Protein AF-A0A094EHD7-F1 (afdb_monomer_lite)

Radius of gyration: 23.17 Å; chains: 1; bounding box: 57×28×44 Å

Secondary structure (DSSP, 8-state):
---HHHHHHHTT-GGGHHHHHHTT--SHHHHHT--HHHHS-----------SS--------TTHHHHHHT--

Sequence (72 aa):
MEKLAGILGSLGLSEYFGDFIVAGFWTWDDLLDITEAELAPSSTEDEYDRPTTPPNLPKIDINAHRRFQNKH

Foldseek 3Di:
DDFPCVVCVVVVNNVCPVVCVVVVNGGPVSVVPCDVVNVDPPCPDPDCPDPVDPPPPPPPPPCPVVVVVPPD

pLDDT: mean 70.14, std 14.72, range [47.41, 92.75]

Structure (mmCIF, N/CA/C/O backbone):
data_AF-A0A094EHD7-F1
#
_entry.id   AF-A0A094EHD7-F1
#
loop_
_atom_site.group_PDB
_atom_site.id
_atom_site.type_symbol
_atom_site.label_atom_id
_atom_site.label_alt_id
_atom_site.label_comp_id
_atom_site.label_asym_id
_atom_site.label_entity_id
_atom_site.label_seq_id
_atom_site.pdbx_PDB_ins_code
_atom_site.Cartn_x
_atom_site.Cartn_y
_atom_site.Cartn_z
_atom_site.occupancy
_atom_site.B_iso_or_equiv
_atom_site.auth_seq_id
_atom_site.auth_comp_id
_atom_site.auth_asym_id
_atom_site.auth_atom_id
_atom_site.pdbx_PDB_model_num
ATOM 1 N N . MET A 1 1 ? -15.793 -9.383 0.425 1.00 57.41 1 MET A N 1
ATOM 2 C CA . MET A 1 1 ? -14.996 -8.232 -0.035 1.00 57.41 1 MET A CA 1
ATOM 3 C C . MET A 1 1 ? -14.721 -7.334 1.157 1.00 57.41 1 MET A C 1
ATOM 5 O O . MET A 1 1 ? -15.595 -6.565 1.551 1.00 57.41 1 MET A O 1
ATOM 9 N N . GLU A 1 2 ? -13.563 -7.491 1.791 1.00 66.06 2 GLU A N 1
ATOM 10 C CA . GLU A 1 2 ? -13.098 -6.539 2.805 1.00 66.06 2 GLU A CA 1
ATOM 11 C C . GLU A 1 2 ? -12.519 -5.300 2.108 1.00 66.06 2 GLU A C 1
ATOM 13 O O . GLU A 1 2 ? -11.920 -5.395 1.040 1.00 66.06 2 GLU A O 1
ATOM 18 N N . LYS A 1 3 ? -12.742 -4.110 2.673 1.00 80.50 3 LYS A N 1
ATOM 19 C CA . LYS A 1 3 ? -12.214 -2.864 2.100 1.00 80.50 3 LYS A CA 1
ATOM 20 C C . LYS A 1 3 ? -10.738 -2.722 2.471 1.00 80.50 3 LYS A C 1
ATOM 22 O O . LYS A 1 3 ? -10.418 -2.804 3.654 1.00 80.50 3 LYS A O 1
ATOM 27 N N . LEU A 1 4 ? -9.885 -2.399 1.494 1.00 84.88 4 LEU A N 1
ATOM 28 C CA . LEU A 1 4 ? -8.442 -2.160 1.671 1.00 84.88 4 LEU A CA 1
ATOM 29 C C . LEU A 1 4 ? -8.138 -1.230 2.862 1.00 84.88 4 LEU A C 1
ATOM 31 O O . LEU A 1 4 ? -7.325 -1.559 3.718 1.00 84.88 4 LEU A O 1
ATOM 35 N N . ALA A 1 5 ? -8.873 -0.121 2.988 1.00 85.81 5 ALA A N 1
ATOM 36 C CA . ALA A 1 5 ? -8.743 0.810 4.114 1.00 85.81 5 ALA A CA 1
ATOM 37 C C . ALA A 1 5 ? -9.028 0.171 5.490 1.00 85.81 5 ALA A C 1
ATOM 39 O O . ALA A 1 5 ? -8.406 0.536 6.485 1.00 85.81 5 ALA A O 1
ATOM 40 N N . GLY A 1 6 ? -9.963 -0.782 5.556 1.00 88.75 6 GLY A N 1
ATOM 41 C CA . GLY A 1 6 ? -10.280 -1.512 6.784 1.00 88.75 6 GLY A CA 1
ATOM 42 C C . GLY A 1 6 ? -9.163 -2.475 7.185 1.00 88.75 6 GLY A C 1
ATOM 43 O O . GLY A 1 6 ? -8.782 -2.514 8.353 1.00 88.75 6 GLY A O 1
ATOM 44 N N . ILE A 1 7 ? -8.588 -3.183 6.210 1.00 87.75 7 ILE A N 1
ATOM 45 C CA . ILE A 1 7 ? -7.456 -4.091 6.434 1.00 87.75 7 ILE A CA 1
ATOM 46 C C . ILE A 1 7 ? -6.224 -3.297 6.872 1.00 87.75 7 ILE A C 1
ATOM 48 O O . ILE A 1 7 ? -5.651 -3.587 7.920 1.00 87.75 7 ILE A O 1
ATOM 52 N N . LEU A 1 8 ? -5.873 -2.228 6.152 1.00 89.75 8 LEU A N 1
ATOM 53 C CA . LEU A 1 8 ? -4.756 -1.356 6.525 1.00 89.75 8 LEU A CA 1
ATOM 54 C C . LEU A 1 8 ? -4.953 -0.724 7.907 1.00 89.75 8 LEU A C 1
ATOM 56 O O . LEU A 1 8 ? -4.008 -0.659 8.687 1.00 89.75 8 LEU A O 1
ATOM 60 N N . GLY A 1 9 ? -6.180 -0.321 8.250 1.00 91.50 9 GLY A N 1
ATOM 61 C CA . GLY A 1 9 ? -6.509 0.159 9.592 1.00 91.50 9 GLY A CA 1
ATOM 62 C C . GLY A 1 9 ? -6.281 -0.897 10.676 1.00 91.50 9 GLY A C 1
ATOM 63 O O . GLY A 1 9 ? -5.698 -0.586 11.712 1.00 91.50 9 GLY A O 1
ATOM 64 N N . SER A 1 10 ? -6.669 -2.152 10.429 1.00 92.50 10 SER A N 1
ATOM 65 C CA . SER A 1 10 ? -6.447 -3.258 11.374 1.00 92.50 10 SER A CA 1
ATOM 66 C C . SER A 1 10 ? -4.966 -3.610 11.566 1.00 92.50 10 SER A C 1
ATOM 68 O O . SER A 1 10 ? -4.572 -4.048 12.645 1.00 92.50 10 SER A O 1
ATOM 70 N N . LEU A 1 11 ? -4.143 -3.359 10.544 1.00 89.69 11 LEU A N 1
ATOM 71 C CA . LEU A 1 11 ? -2.693 -3.564 10.556 1.00 89.69 11 LEU A CA 1
ATOM 72 C C . LEU A 1 11 ? -1.907 -2.361 11.100 1.00 89.69 11 LEU A C 1
ATOM 74 O O . LEU A 1 11 ? -0.692 -2.450 11.249 1.00 89.69 11 LEU A O 1
ATOM 78 N N . GLY A 1 12 ? -2.571 -1.234 11.380 1.00 92.75 12 GLY A N 1
ATOM 79 C CA . GLY A 1 12 ? -1.899 0.009 11.772 1.00 92.75 12 GLY A CA 1
ATOM 80 C C . GLY A 1 12 ? -1.162 0.711 10.623 1.00 92.75 12 GLY A C 1
ATOM 81 O O . GLY A 1 12 ? -0.337 1.580 10.872 1.00 92.75 12 GLY A O 1
ATOM 82 N N . LEU A 1 13 ? -1.467 0.357 9.373 1.00 91.25 13 LEU A N 1
ATOM 83 C CA . LEU A 1 13 ? -0.852 0.887 8.149 1.00 91.25 13 LEU A CA 1
ATOM 84 C C . LEU A 1 13 ? -1.760 1.891 7.425 1.00 91.25 13 LEU A C 1
ATOM 86 O O . LEU A 1 13 ? -1.582 2.161 6.239 1.00 91.25 13 LEU A O 1
ATOM 90 N N . SER A 1 14 ? -2.759 2.445 8.114 1.00 90.94 14 SER A N 1
ATOM 91 C CA . SER A 1 14 ? -3.727 3.375 7.519 1.00 90.94 14 SER A CA 1
ATOM 92 C C . SER A 1 14 ? -3.085 4.624 6.912 1.00 90.94 14 SER A C 1
ATOM 94 O O . SER A 1 14 ? -3.662 5.211 6.002 1.00 90.94 14 SER A O 1
ATOM 96 N N . GLU A 1 15 ? -1.908 5.030 7.398 1.00 92.06 15 GLU A N 1
ATOM 97 C CA . GLU A 1 15 ? -1.161 6.175 6.861 1.00 92.06 15 GLU A CA 1
ATOM 98 C C . GLU A 1 15 ? -0.681 5.954 5.417 1.00 92.06 15 GLU A C 1
ATOM 100 O O . GLU A 1 15 ? -0.657 6.902 4.637 1.00 92.06 15 GLU A O 1
ATOM 105 N N . TYR A 1 16 ? -0.420 4.703 5.026 1.00 88.06 16 TYR A N 1
ATOM 106 C CA . TYR A 1 16 ? 0.065 4.331 3.691 1.00 88.06 16 TYR A CA 1
ATOM 107 C C . TYR A 1 16 ? -1.062 4.138 2.672 1.00 88.06 16 TYR A C 1
ATOM 109 O O . TYR A 1 16 ? -0.804 3.842 1.508 1.00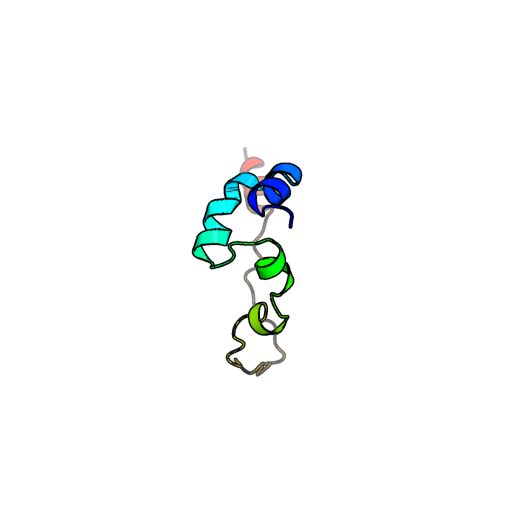 88.06 16 TYR A O 1
ATOM 117 N N . PHE A 1 17 ? -2.331 4.295 3.070 1.00 88.12 17 PHE A N 1
ATOM 118 C CA . PHE A 1 17 ? -3.467 4.081 2.168 1.00 88.12 17 PHE A CA 1
ATOM 119 C C . PHE A 1 17 ? -3.383 4.950 0.906 1.00 88.12 17 PHE A C 1
ATOM 121 O O . PHE A 1 17 ? -3.700 4.477 -0.181 1.00 88.12 17 PHE A O 1
ATOM 128 N N . GLY A 1 18 ? -2.915 6.195 1.033 1.00 87.81 18 GLY A N 1
ATOM 129 C CA . GLY A 1 18 ? -2.711 7.080 -0.116 1.00 87.81 18 GLY A CA 1
ATOM 130 C C . GLY A 1 18 ? -1.685 6.537 -1.113 1.00 87.81 18 GLY A C 1
ATOM 131 O O . GLY A 1 18 ? -1.925 6.600 -2.317 1.00 87.81 18 GLY A O 1
ATOM 132 N N . ASP A 1 19 ? -0.599 5.944 -0.619 1.00 88.25 19 ASP A N 1
ATOM 133 C CA . ASP A 1 19 ? 0.476 5.397 -1.451 1.00 88.25 19 ASP A CA 1
ATOM 134 C C . ASP A 1 19 ? -0.016 4.201 -2.278 1.00 88.25 19 ASP A C 1
ATOM 136 O O . ASP A 1 19 ? 0.283 4.106 -3.469 1.00 88.25 19 ASP A O 1
ATOM 140 N N . PHE A 1 20 ? -0.857 3.342 -1.689 1.00 85.62 20 PHE A N 1
ATOM 141 C CA . PHE A 1 20 ? -1.488 2.227 -2.404 1.00 85.62 20 PHE A CA 1
ATOM 142 C C . PHE A 1 20 ? -2.433 2.702 -3.514 1.00 85.62 20 PHE A C 1
ATOM 144 O O . PHE A 1 20 ? -2.389 2.170 -4.622 1.00 85.62 20 PHE A O 1
ATOM 151 N N . ILE A 1 21 ? -3.231 3.747 -3.266 1.00 86.19 21 ILE A N 1
ATOM 152 C CA . ILE A 1 21 ? -4.124 4.317 -4.287 1.00 86.19 21 ILE A CA 1
ATOM 153 C C . ILE A 1 21 ? -3.325 4.937 -5.440 1.00 86.19 21 ILE A C 1
ATOM 155 O O . ILE A 1 21 ? -3.676 4.739 -6.603 1.00 86.19 21 ILE A O 1
ATOM 159 N N . VAL A 1 22 ? -2.241 5.663 -5.142 1.00 87.31 22 VAL A N 1
ATOM 160 C CA . VAL A 1 22 ? -1.360 6.256 -6.166 1.00 87.31 22 VAL A CA 1
ATOM 161 C C . VAL A 1 22 ? -0.677 5.176 -7.007 1.00 87.31 22 VAL A C 1
ATOM 163 O O . VAL A 1 22 ? -0.530 5.352 -8.215 1.00 87.31 22 VAL A O 1
ATOM 166 N N . ALA A 1 23 ? -0.316 4.050 -6.393 1.00 83.75 23 ALA A N 1
ATOM 167 C CA . ALA A 1 23 ? 0.237 2.888 -7.082 1.00 83.75 23 ALA A CA 1
ATOM 168 C C . ALA A 1 23 ? -0.812 2.076 -7.870 1.00 83.75 23 ALA A C 1
ATOM 170 O O . ALA A 1 23 ? -0.451 1.139 -8.574 1.00 83.75 23 ALA A O 1
ATOM 171 N N . GLY A 1 24 ? -2.094 2.453 -7.804 1.00 83.62 24 GLY A N 1
ATOM 172 C CA . GLY A 1 24 ? -3.166 1.811 -8.562 1.00 83.62 24 GLY A CA 1
ATOM 173 C C . GLY A 1 24 ? -3.788 0.595 -7.877 1.00 83.62 24 GLY A C 1
ATOM 174 O O . GLY A 1 24 ? -4.510 -0.142 -8.541 1.00 83.62 24 GLY A O 1
ATOM 175 N N . PHE A 1 25 ? -3.568 0.407 -6.572 1.00 84.88 25 PHE A N 1
ATOM 176 C CA . PHE A 1 25 ? -4.189 -0.648 -5.768 1.00 84.88 25 PHE A CA 1
ATOM 177 C C . PHE A 1 25 ? -5.402 -0.094 -5.020 1.00 84.88 25 PHE A C 1
ATOM 179 O O . PHE A 1 25 ? -5.274 0.625 -4.025 1.00 84.88 25 PHE A O 1
ATOM 186 N N . TRP A 1 26 ? -6.601 -0.414 -5.500 1.00 81.88 26 TRP A N 1
ATOM 187 C CA . TRP A 1 26 ? -7.861 0.127 -4.973 1.00 81.88 26 TRP A CA 1
ATOM 188 C C . TRP A 1 26 ? -8.528 -0.858 -4.015 1.00 81.88 26 TRP A C 1
ATOM 190 O O . TRP A 1 26 ? -9.301 -0.465 -3.131 1.00 81.88 26 TRP A O 1
ATOM 200 N N . THR A 1 27 ? -8.223 -2.142 -4.183 1.00 83.81 27 THR A N 1
ATOM 201 C CA . THR A 1 27 ? -8.746 -3.242 -3.387 1.00 83.81 27 THR A CA 1
ATOM 202 C C . THR A 1 27 ? -7.622 -4.078 -2.782 1.00 83.81 27 THR A C 1
ATOM 204 O O . THR A 1 27 ? -6.462 -3.997 -3.171 1.00 83.81 27 THR A O 1
ATOM 207 N N . TRP A 1 28 ? -7.974 -4.869 -1.769 1.00 82.94 28 TRP A N 1
ATOM 208 C CA . TRP A 1 28 ? -7.049 -5.839 -1.189 1.00 82.94 28 TRP A CA 1
ATOM 209 C C . TRP A 1 28 ? -6.699 -6.952 -2.173 1.00 82.94 28 TRP A C 1
ATOM 211 O O . TRP A 1 28 ? -5.570 -7.424 -2.180 1.00 82.94 28 TRP A O 1
ATOM 221 N N . ASP A 1 29 ? -7.649 -7.325 -3.027 1.00 81.88 29 ASP A N 1
ATOM 222 C CA . ASP A 1 29 ? -7.426 -8.330 -4.058 1.00 81.88 29 ASP A CA 1
ATOM 223 C 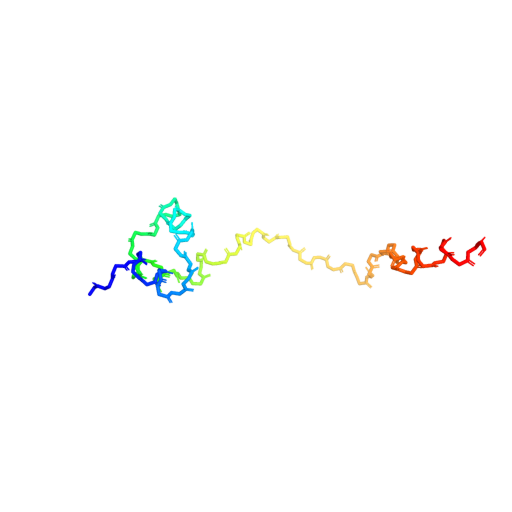C . ASP A 1 29 ? -6.418 -7.820 -5.100 1.00 81.88 29 ASP A C 1
ATOM 225 O O . ASP A 1 29 ? -5.509 -8.564 -5.440 1.00 81.88 29 ASP A O 1
ATOM 229 N N . ASP A 1 30 ? -6.470 -6.537 -5.493 1.00 75.25 30 ASP A N 1
ATOM 230 C CA . ASP A 1 30 ? -5.463 -5.927 -6.388 1.00 75.25 30 ASP A CA 1
ATOM 231 C C . ASP A 1 30 ? -4.042 -6.018 -5.802 1.00 75.25 30 ASP A C 1
ATOM 233 O O . ASP A 1 30 ? -3.067 -6.151 -6.533 1.00 75.25 30 ASP A O 1
ATOM 237 N N . LEU A 1 31 ? -3.919 -5.929 -4.473 1.00 76.56 31 LEU A N 1
ATOM 238 C CA . LEU A 1 31 ? -2.639 -6.042 -3.775 1.00 76.56 31 LEU A CA 1
ATOM 239 C C . LEU A 1 31 ? -2.148 -7.496 -3.712 1.00 76.56 31 LEU A C 1
ATOM 241 O O . LEU A 1 31 ? -0.949 -7.755 -3.774 1.00 76.56 31 LEU A O 1
ATOM 245 N N . LEU A 1 32 ? -3.071 -8.444 -3.544 1.00 78.81 32 LEU A N 1
ATOM 246 C CA . LEU A 1 32 ? -2.756 -9.871 -3.498 1.00 78.81 32 LEU A CA 1
ATOM 247 C C . LEU A 1 32 ? -2.448 -10.454 -4.879 1.00 78.81 32 LEU A C 1
ATOM 249 O O . LEU A 1 32 ? -1.755 -11.466 -4.955 1.00 78.81 32 LEU A O 1
ATOM 253 N N . ASP A 1 33 ? -2.953 -9.828 -5.940 1.00 74.19 33 ASP A N 1
ATOM 254 C CA . ASP A 1 33 ? -2.724 -10.238 -7.326 1.00 74.19 33 ASP A CA 1
ATOM 255 C C . ASP A 1 33 ? -1.414 -9.670 -7.905 1.00 74.19 33 ASP A C 1
ATOM 257 O O . ASP 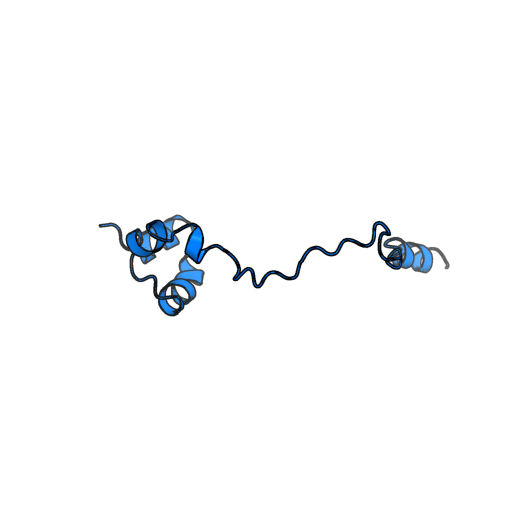A 1 33 ? -1.089 -9.932 -9.063 1.00 74.19 33 ASP A O 1
ATOM 261 N N . ILE A 1 34 ? -0.624 -8.937 -7.099 1.00 72.19 34 ILE A N 1
ATOM 262 C CA . ILE A 1 34 ? 0.734 -8.529 -7.476 1.00 72.19 34 ILE A CA 1
ATOM 263 C C . ILE A 1 34 ? 1.550 -9.788 -7.757 1.00 72.19 34 ILE A C 1
ATOM 265 O O . ILE A 1 34 ? 1.842 -10.597 -6.869 1.00 72.19 34 ILE A O 1
ATOM 269 N N . THR A 1 35 ? 1.952 -9.940 -9.012 1.00 61.53 35 THR A N 1
ATOM 270 C CA . THR A 1 35 ? 2.774 -11.076 -9.430 1.00 61.53 35 THR A CA 1
ATOM 271 C C . THR A 1 35 ? 4.247 -10.824 -9.098 1.00 61.53 35 THR A C 1
ATOM 273 O O . THR A 1 35 ? 4.716 -9.688 -9.067 1.00 61.53 35 THR A O 1
ATOM 276 N N . GLU A 1 36 ? 5.027 -11.889 -8.885 1.00 55.81 36 GLU A N 1
ATOM 277 C CA . GLU A 1 36 ? 6.481 -11.805 -8.638 1.00 55.81 36 GLU A CA 1
ATOM 278 C C . GLU A 1 36 ? 7.220 -11.014 -9.746 1.00 55.81 36 GLU A C 1
ATOM 280 O O . GLU A 1 36 ? 8.245 -10.388 -9.494 1.00 55.81 36 GLU A O 1
ATOM 285 N N . ALA A 1 37 ? 6.648 -10.969 -10.957 1.00 58.41 37 ALA A N 1
ATOM 286 C CA . ALA A 1 37 ? 7.126 -10.181 -12.093 1.00 58.41 37 ALA A CA 1
ATOM 287 C C . ALA A 1 37 ? 6.938 -8.656 -11.937 1.00 58.41 37 ALA A C 1
ATOM 289 O O . ALA A 1 37 ? 7.709 -7.898 -12.518 1.00 58.41 37 ALA A O 1
ATOM 290 N N . GLU A 1 38 ? 5.954 -8.200 -11.158 1.00 61.75 38 GLU A N 1
ATOM 291 C CA . GLU A 1 38 ? 5.727 -6.779 -10.836 1.00 61.75 38 GLU A CA 1
ATOM 292 C C . GLU A 1 38 ? 6.523 -6.329 -9.600 1.00 61.75 38 GLU A C 1
ATOM 294 O O . GLU A 1 38 ? 6.814 -5.145 -9.435 1.00 61.75 38 GLU A O 1
ATOM 299 N N . LEU A 1 39 ? 6.915 -7.284 -8.751 1.00 60.78 39 LEU A N 1
ATOM 300 C CA . LEU A 1 39 ? 7.841 -7.092 -7.630 1.00 60.78 39 LEU A CA 1
ATOM 301 C C . LEU A 1 39 ? 9.312 -7.148 -8.053 1.00 60.78 39 LEU A C 1
ATOM 303 O O . LEU A 1 39 ? 10.184 -6.712 -7.295 1.00 60.78 39 LEU A O 1
ATOM 307 N N . ALA A 1 40 ? 9.604 -7.689 -9.236 1.00 53.34 40 ALA A N 1
ATOM 308 C CA . ALA A 1 40 ? 10.954 -7.715 -9.761 1.00 53.34 40 ALA A CA 1
ATOM 309 C C . ALA A 1 40 ? 11.426 -6.267 -9.990 1.00 53.34 40 ALA A C 1
ATOM 311 O O . ALA A 1 40 ? 10.827 -5.554 -10.803 1.00 53.34 40 ALA A O 1
ATOM 312 N N . PRO A 1 41 ? 12.507 -5.802 -9.329 1.00 53.19 4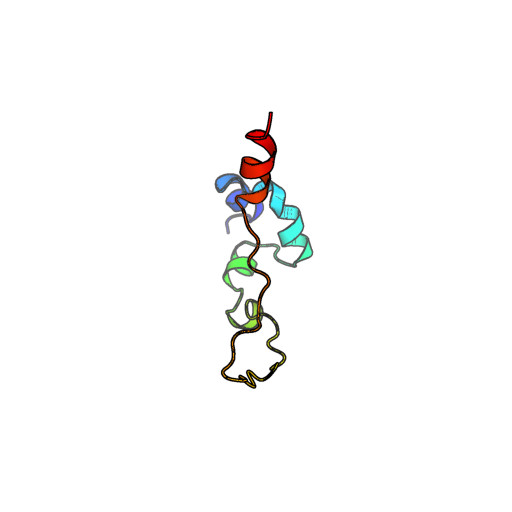1 PRO A N 1
ATOM 313 C CA . PRO A 1 41 ? 13.157 -4.576 -9.765 1.00 53.19 41 PRO A CA 1
ATOM 314 C C . PRO A 1 41 ? 13.536 -4.820 -11.219 1.00 53.19 41 PRO A C 1
ATOM 316 O O . PRO A 1 41 ? 14.134 -5.861 -11.503 1.00 53.19 41 PRO A O 1
ATOM 319 N N . SER A 1 42 ? 13.139 -3.926 -12.129 1.00 52.44 42 SER A N 1
ATOM 320 C CA . SER A 1 42 ? 13.477 -4.013 -13.549 1.00 52.44 42 SER A CA 1
ATOM 321 C C . SER A 1 42 ? 14.961 -4.331 -13.669 1.00 52.44 42 SER A C 1
ATOM 323 O O . SER A 1 42 ? 15.818 -3.464 -13.498 1.00 52.44 42 SER A O 1
ATOM 325 N N . SER A 1 43 ? 15.259 -5.607 -13.876 1.00 49.84 43 SER A N 1
ATOM 326 C CA . SER A 1 43 ? 16.611 -6.106 -13.983 1.00 49.84 43 SER A CA 1
ATOM 327 C C . SER A 1 43 ? 16.987 -5.827 -15.423 1.00 49.84 43 SER A C 1
ATOM 329 O O . SER A 1 43 ? 16.949 -6.705 -16.276 1.00 49.84 43 SER A O 1
ATOM 331 N N . THR A 1 44 ? 17.261 -4.556 -15.722 1.00 47.41 44 THR A N 1
ATOM 332 C CA . THR A 1 44 ? 18.269 -4.258 -16.728 1.00 47.41 44 THR A CA 1
ATOM 333 C C . THR A 1 44 ? 19.520 -4.939 -16.218 1.00 47.41 44 THR A C 1
ATOM 335 O O . THR A 1 44 ? 20.055 -4.568 -15.174 1.00 47.41 44 THR A O 1
ATOM 338 N N . GLU A 1 45 ? 19.857 -6.028 -16.889 1.00 52.94 45 GLU A N 1
ATOM 339 C CA . GLU A 1 45 ? 21.049 -6.819 -16.684 1.00 52.94 45 GLU A CA 1
ATOM 340 C C . GLU A 1 45 ? 22.277 -5.905 -16.772 1.00 52.94 45 GLU A C 1
ATOM 342 O O . GLU A 1 45 ? 22.875 -5.757 -17.830 1.00 52.94 45 GLU A O 1
ATOM 347 N N . ASP A 1 46 ? 22.682 -5.298 -15.659 1.00 48.50 46 ASP A N 1
ATOM 348 C CA . ASP A 1 46 ? 24.099 -5.049 -15.445 1.00 48.50 46 ASP A CA 1
ATOM 349 C C . ASP A 1 46 ? 24.675 -6.400 -15.036 1.00 48.50 46 ASP A C 1
ATOM 351 O O . ASP A 1 46 ? 24.717 -6.799 -13.868 1.00 48.50 46 ASP A O 1
ATOM 355 N N . GLU A 1 47 ? 24.978 -7.156 -16.089 1.00 48.97 47 GLU A N 1
ATOM 356 C CA . GLU A 1 47 ? 25.994 -8.186 -16.160 1.00 48.97 47 GLU A CA 1
ATOM 357 C C . GLU A 1 47 ? 26.948 -8.078 -14.966 1.00 48.97 47 GLU A C 1
ATOM 359 O O . GLU A 1 47 ? 27.726 -7.133 -14.829 1.00 48.97 47 GLU A O 1
ATOM 364 N N . TYR A 1 48 ? 26.858 -9.055 -14.062 1.00 48.09 48 TYR A N 1
ATOM 365 C CA . TYR A 1 48 ? 27.879 -9.302 -13.053 1.00 48.09 48 TYR A CA 1
ATOM 366 C C . TYR A 1 48 ? 29.170 -9.726 -13.772 1.00 48.09 48 TYR A C 1
ATOM 368 O O . TYR A 1 48 ? 29.583 -10.886 -13.697 1.00 48.09 48 TYR A O 1
ATOM 376 N N . ASP A 1 49 ? 29.834 -8.791 -14.447 1.00 52.16 49 ASP A N 1
ATOM 377 C CA . ASP A 1 49 ? 31.230 -8.925 -14.813 1.00 52.16 49 ASP A CA 1
ATOM 378 C C . ASP A 1 49 ? 32.012 -8.721 -13.516 1.00 52.16 49 ASP A C 1
ATOM 380 O O . ASP A 1 49 ? 32.242 -7.612 -13.033 1.00 52.16 49 ASP A O 1
ATOM 384 N N . ARG A 1 50 ? 32.269 -9.832 -12.825 1.00 53.25 50 ARG A N 1
ATOM 385 C CA . ARG A 1 50 ? 33.003 -9.840 -11.563 1.00 53.25 50 ARG A CA 1
ATOM 386 C C . ARG A 1 50 ? 34.490 -9.677 -11.889 1.00 53.25 50 ARG A C 1
ATOM 388 O O . ARG A 1 50 ? 35.106 -10.679 -12.258 1.00 53.25 50 ARG A O 1
ATOM 395 N N . PRO A 1 51 ? 35.162 -8.542 -11.621 1.00 49.22 51 PRO A N 1
ATOM 396 C CA . PRO A 1 51 ? 36.562 -8.646 -11.270 1.00 49.22 51 PRO A CA 1
ATOM 397 C C . PRO A 1 51 ? 36.599 -9.274 -9.873 1.00 49.22 51 PRO A C 1
ATOM 399 O O . PRO A 1 51 ? 35.991 -8.780 -8.925 1.00 49.22 51 PRO A O 1
ATOM 402 N N . THR A 1 52 ? 37.299 -10.394 -9.731 1.00 56.72 52 THR A N 1
ATOM 403 C CA . THR A 1 52 ? 37.528 -11.122 -8.471 1.00 56.72 52 THR A CA 1
ATOM 404 C C . THR A 1 52 ? 38.413 -10.357 -7.473 1.00 56.72 52 THR A C 1
ATOM 406 O O . THR A 1 52 ? 39.277 -10.939 -6.820 1.00 56.72 52 THR A O 1
ATOM 409 N N . THR A 1 53 ? 38.197 -9.053 -7.311 1.00 59.78 53 THR A N 1
ATOM 410 C CA . THR A 1 53 ? 38.914 -8.209 -6.358 1.00 59.78 53 THR A CA 1
ATOM 411 C C . THR A 1 53 ? 37.898 -7.324 -5.641 1.00 59.78 53 THR A C 1
ATOM 413 O O . THR A 1 53 ? 37.232 -6.529 -6.305 1.00 59.78 53 THR A O 1
ATOM 416 N N . PRO A 1 54 ? 37.738 -7.427 -4.307 1.00 60.09 54 PRO A N 1
ATOM 417 C CA . PRO A 1 54 ? 36.849 -6.523 -3.591 1.00 60.09 54 PRO A CA 1
ATOM 418 C C . PRO A 1 54 ? 37.328 -5.077 -3.800 1.00 60.09 54 PRO A C 1
ATOM 420 O O . PRO A 1 54 ? 38.536 -4.824 -3.699 1.00 60.09 54 PRO A O 1
ATOM 423 N N . PRO A 1 55 ? 36.423 -4.118 -4.082 1.00 53.84 55 PRO A N 1
ATOM 424 C CA . PRO A 1 55 ? 36.801 -2.717 -4.116 1.00 53.84 55 PRO A CA 1
ATOM 425 C C . PRO A 1 55 ? 37.385 -2.369 -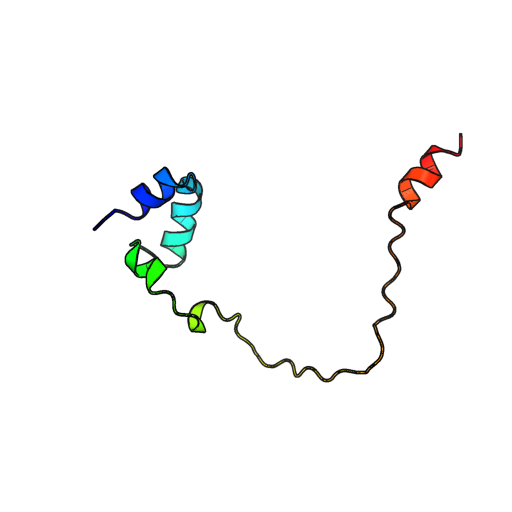2.750 1.00 53.84 55 PRO A C 1
ATOM 427 O O . PRO A 1 55 ? 36.864 -2.780 -1.711 1.00 53.84 55 PRO A O 1
ATOM 430 N N . ASN A 1 56 ? 38.507 -1.656 -2.757 1.00 62.53 56 ASN A N 1
ATOM 431 C CA . ASN A 1 56 ? 39.192 -1.191 -1.559 1.00 62.53 56 ASN A CA 1
ATOM 432 C C . ASN A 1 56 ? 38.304 -0.127 -0.890 1.00 62.53 56 ASN A C 1
ATOM 434 O O . ASN A 1 56 ? 38.497 1.074 -1.063 1.00 62.53 56 ASN A O 1
ATOM 438 N N . LEU A 1 57 ? 37.247 -0.580 -0.214 1.00 60.56 57 LEU A N 1
ATOM 439 C CA . LEU A 1 57 ? 36.323 0.268 0.514 1.00 60.56 57 LEU A CA 1
ATOM 440 C C . LEU A 1 57 ? 37.114 0.919 1.650 1.00 60.56 57 LEU A C 1
ATOM 442 O O . LEU A 1 57 ? 37.755 0.198 2.428 1.00 60.56 57 LEU A O 1
ATOM 446 N N . PRO A 1 58 ? 37.097 2.256 1.782 1.00 59.06 58 PRO A N 1
ATOM 447 C CA . PRO A 1 58 ? 37.690 2.891 2.943 1.00 59.06 58 PRO A CA 1
ATOM 448 C C . PRO A 1 58 ? 37.004 2.316 4.185 1.00 59.06 58 PRO A C 1
ATOM 450 O O . PRO A 1 58 ? 35.786 2.406 4.336 1.00 59.06 58 PRO A O 1
ATOM 453 N N . LYS A 1 59 ? 37.782 1.674 5.063 1.00 64.69 59 LYS A N 1
ATOM 454 C CA . LYS A 1 59 ? 37.281 1.177 6.347 1.00 64.69 59 LYS A CA 1
ATOM 455 C C . LYS A 1 59 ? 36.835 2.390 7.156 1.00 64.69 59 LYS A C 1
ATOM 457 O O . LYS A 1 59 ? 37.673 3.117 7.685 1.00 64.69 59 LYS A O 1
ATOM 462 N N . ILE A 1 60 ? 35.529 2.626 7.217 1.00 64.19 60 ILE A N 1
ATOM 463 C CA . ILE A 1 60 ? 34.946 3.660 8.070 1.00 64.19 60 ILE A CA 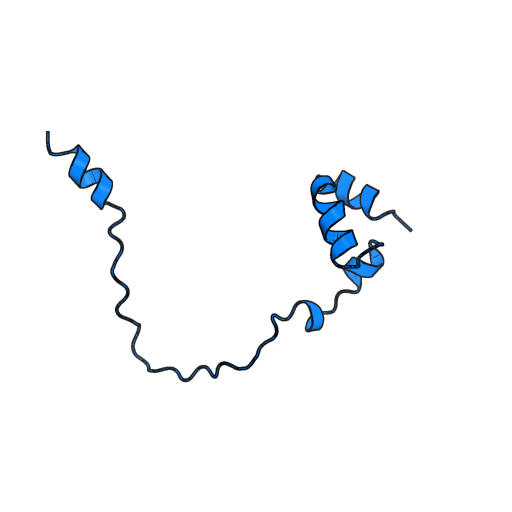1
ATOM 464 C C . ILE A 1 60 ? 35.267 3.267 9.516 1.00 64.19 60 ILE A C 1
ATOM 466 O O . ILE A 1 60 ? 34.745 2.276 10.028 1.00 64.19 60 ILE A O 1
ATOM 470 N N . ASP A 1 61 ? 36.168 4.006 10.169 1.00 71.62 61 ASP A N 1
ATOM 471 C CA . ASP A 1 61 ? 36.477 3.787 11.582 1.00 71.62 61 ASP A CA 1
ATOM 472 C C . ASP A 1 61 ? 35.351 4.368 12.444 1.00 71.62 61 ASP A C 1
ATOM 474 O O . ASP A 1 61 ? 35.340 5.544 12.809 1.00 71.62 61 ASP A O 1
ATOM 478 N N . ILE A 1 62 ? 34.399 3.506 12.790 1.00 67.94 62 ILE A N 1
ATOM 479 C CA . ILE A 1 62 ? 33.243 3.823 13.640 1.00 67.94 62 ILE A CA 1
ATOM 480 C C . ILE A 1 62 ? 33.691 4.261 15.054 1.00 67.94 62 ILE A C 1
ATOM 482 O O . ILE A 1 62 ? 32.940 4.906 15.784 1.00 67.94 62 ILE A O 1
ATOM 486 N N . ASN A 1 63 ? 34.940 3.981 15.455 1.00 65.75 63 ASN A N 1
ATOM 487 C CA . ASN A 1 63 ? 35.502 4.419 16.734 1.00 65.75 63 ASN A CA 1
ATOM 488 C C . ASN A 1 63 ? 36.194 5.789 16.680 1.00 65.75 63 ASN A C 1
ATOM 490 O O . ASN A 1 63 ? 36.678 6.249 17.723 1.00 65.75 63 ASN A O 1
ATOM 494 N N . ALA A 1 64 ? 36.229 6.460 15.524 1.00 64.88 64 ALA A N 1
ATOM 495 C CA . ALA A 1 64 ? 36.865 7.768 15.384 1.00 64.88 64 ALA A CA 1
ATOM 496 C C . ALA A 1 64 ? 36.306 8.780 16.399 1.00 64.88 64 ALA A C 1
ATOM 498 O O . ALA A 1 64 ? 37.072 9.457 17.083 1.00 64.88 64 ALA A O 1
ATOM 499 N N . HIS A 1 65 ? 34.984 8.805 16.594 1.00 60.78 65 HIS A N 1
ATOM 500 C CA . HIS A 1 65 ? 34.332 9.722 17.531 1.00 60.78 65 HIS A CA 1
ATOM 501 C C . HIS A 1 65 ? 34.752 9.485 18.995 1.00 60.78 65 HIS A C 1
ATOM 503 O O . HIS A 1 65 ? 35.025 10.432 19.728 1.00 60.78 65 HIS A O 1
ATOM 509 N N . ARG A 1 66 ? 34.907 8.220 19.412 1.00 61.72 66 ARG A N 1
ATOM 510 C CA . ARG A 1 66 ? 35.330 7.857 20.778 1.00 61.72 66 ARG A CA 1
ATOM 511 C C . ARG A 1 66 ? 36.790 8.228 21.062 1.00 61.72 66 ARG A C 1
ATOM 513 O O . ARG A 1 66 ? 37.121 8.601 22.182 1.00 61.72 66 ARG A O 1
ATOM 520 N N . ARG A 1 67 ? 37.669 8.157 20.056 1.00 62.69 67 ARG A N 1
ATOM 521 C CA . ARG A 1 67 ? 39.083 8.560 20.194 1.00 62.69 67 ARG A CA 1
ATOM 522 C C . ARG A 1 67 ? 39.265 10.069 20.365 1.00 62.69 67 ARG A C 1
ATOM 524 O O . ARG A 1 67 ? 40.213 10.470 21.034 1.00 62.69 67 ARG A O 1
ATOM 531 N N . PHE A 1 68 ? 38.381 10.889 19.795 1.00 61.44 68 PHE A N 1
ATOM 532 C CA . PHE A 1 68 ? 38.409 12.344 19.987 1.00 61.44 68 PHE A CA 1
ATOM 533 C C . PHE A 1 68 ? 37.980 12.768 21.399 1.00 61.44 68 PHE A C 1
ATOM 535 O O . PHE A 1 68 ? 38.523 13.734 21.922 1.00 61.44 68 PHE A O 1
ATOM 542 N N . GLN A 1 69 ? 37.069 12.029 22.039 1.00 63.69 69 GLN A N 1
ATOM 543 C CA . GLN A 1 69 ? 36.548 12.368 23.372 1.00 63.69 69 GLN A CA 1
ATOM 544 C C . GLN A 1 69 ? 37.516 12.034 24.525 1.00 63.69 69 GLN A C 1
ATOM 546 O O . GLN A 1 69 ? 37.452 12.663 25.571 1.00 63.69 69 GLN A O 1
ATOM 551 N N . ASN A 1 70 ? 38.457 11.101 24.337 1.00 57.66 70 ASN A N 1
ATOM 552 C CA . ASN A 1 70 ? 39.418 10.687 25.377 1.00 57.66 70 ASN A CA 1
ATOM 553 C C . ASN A 1 70 ? 40.766 11.437 25.319 1.00 57.66 70 ASN A C 1
ATOM 555 O O . ASN A 1 70 ? 41.771 10.936 25.824 1.00 57.66 70 ASN A O 1
ATOM 559 N N . LYS A 1 71 ? 40.826 12.594 24.648 1.00 59.41 71 LYS A N 1
ATOM 560 C CA . LYS A 1 71 ? 42.057 13.391 24.489 1.00 59.41 71 LYS A CA 1
ATOM 561 C C . LYS A 1 71 ? 42.095 14.685 25.314 1.00 59.41 71 LYS A C 1
ATOM 563 O O . LYS A 1 71 ? 42.937 15.537 25.036 1.00 59.41 71 LYS A O 1
ATOM 568 N N . HIS A 1 72 ? 41.242 14.802 26.329 1.00 51.03 72 HIS A N 1
ATOM 569 C CA . HIS A 1 72 ? 41.304 15.852 27.345 1.00 51.03 72 HIS A CA 1
ATOM 570 C C . HIS A 1 72 ? 41.405 15.246 28.740 1.00 51.03 72 HIS A C 1
ATOM 572 O O . HIS A 1 72 ? 40.644 14.292 29.012 1.00 51.03 72 HIS A O 1
#